Protein AF-A0A9P3UBU4-F1 (afdb_monomer_lite)

Structure (mmCIF, N/CA/C/O backbone):
data_AF-A0A9P3UBU4-F1
#
_entry.id   AF-A0A9P3UBU4-F1
#
loop_
_atom_site.group_PDB
_atom_site.id
_atom_site.type_symbol
_atom_site.label_atom_id
_atom_site.label_alt_id
_atom_site.label_comp_id
_atom_site.label_asym_id
_atom_site.label_entity_id
_atom_site.label_seq_id
_atom_site.pdbx_PDB_ins_code
_atom_site.Cartn_x
_atom_site.Cartn_y
_atom_site.Cartn_z
_atom_site.occupancy
_atom_site.B_iso_or_equiv
_atom_site.auth_seq_id
_atom_site.auth_comp_id
_atom_site.auth_asym_id
_atom_site.auth_atom_id
_atom_site.pdbx_PDB_model_num
ATOM 1 N N . MET A 1 1 ? 10.891 3.210 -15.632 1.00 76.62 1 MET A N 1
ATOM 2 C CA . MET A 1 1 ? 9.417 3.176 -15.769 1.00 76.62 1 MET A CA 1
ATOM 3 C C . MET A 1 1 ? 8.706 2.921 -14.433 1.00 76.62 1 MET A C 1
ATOM 5 O O . MET A 1 1 ? 7.904 3.756 -14.047 1.00 76.62 1 MET A O 1
ATOM 9 N N . HIS A 1 2 ? 9.044 1.869 -13.670 1.00 84.12 2 HIS A N 1
ATOM 10 C CA . HIS A 1 2 ? 8.421 1.580 -12.359 1.00 84.12 2 HIS A CA 1
ATOM 11 C C . HIS A 1 2 ? 8.501 2.744 -11.340 1.00 84.12 2 HIS A C 1
ATOM 13 O O . HIS A 1 2 ? 7.505 3.057 -10.697 1.00 84.12 2 HIS A O 1
ATOM 19 N N . ASN A 1 3 ? 9.633 3.461 -11.257 1.00 89.38 3 ASN A N 1
ATOM 20 C CA . ASN A 1 3 ? 9.770 4.648 -10.392 1.00 89.38 3 ASN A CA 1
ATOM 21 C C . ASN A 1 3 ? 8.779 5.773 -10.727 1.00 89.38 3 ASN A C 1
ATOM 23 O O . ASN A 1 3 ? 8.212 6.383 -9.824 1.00 89.38 3 ASN A O 1
ATOM 27 N N . LEU A 1 4 ? 8.535 6.023 -12.017 1.00 93.44 4 LEU A N 1
ATOM 28 C CA . LEU A 1 4 ? 7.585 7.046 -12.456 1.00 93.44 4 LEU A CA 1
ATOM 29 C C . LEU A 1 4 ? 6.156 6.673 -12.053 1.00 93.44 4 LEU A C 1
ATOM 31 O O . LEU A 1 4 ? 5.428 7.525 -11.555 1.00 93.44 4 LEU A O 1
ATOM 35 N N . LEU A 1 5 ? 5.780 5.403 -12.223 1.00 93.19 5 LEU A N 1
ATOM 36 C CA . LEU A 1 5 ? 4.470 4.896 -11.817 1.00 93.19 5 LEU A CA 1
ATOM 37 C C . LEU A 1 5 ? 4.265 5.020 -10.304 1.00 93.19 5 LEU A C 1
ATOM 39 O O . LEU A 1 5 ? 3.238 5.526 -9.880 1.00 93.19 5 LEU A O 1
ATOM 43 N N . CYS A 1 6 ? 5.260 4.677 -9.483 1.00 92.19 6 CYS A N 1
ATOM 44 C CA . CYS A 1 6 ? 5.163 4.854 -8.029 1.00 92.19 6 CYS A CA 1
ATOM 45 C C . CYS A 1 6 ? 5.045 6.321 -7.597 1.00 92.19 6 CYS A C 1
ATOM 47 O O . CYS A 1 6 ? 4.303 6.628 -6.661 1.00 92.19 6 CYS A O 1
ATOM 49 N N . ASN A 1 7 ? 5.759 7.230 -8.264 1.00 93.94 7 ASN A N 1
ATOM 50 C CA . ASN A 1 7 ? 5.643 8.663 -7.989 1.00 93.94 7 ASN A CA 1
ATOM 51 C C . ASN A 1 7 ? 4.272 9.198 -8.421 1.00 93.94 7 ASN A C 1
ATOM 53 O O . ASN A 1 7 ? 3.652 9.972 -7.692 1.00 93.94 7 ASN A O 1
ATOM 57 N N . ARG A 1 8 ? 3.764 8.741 -9.571 1.00 94.69 8 ARG A N 1
ATOM 58 C CA . ARG A 1 8 ? 2.433 9.101 -10.063 1.00 94.69 8 ARG A CA 1
ATOM 59 C C . ARG A 1 8 ? 1.326 8.534 -9.176 1.00 94.69 8 ARG A C 1
ATOM 61 O O . ARG A 1 8 ? 0.390 9.265 -8.874 1.00 94.69 8 ARG A O 1
ATOM 68 N N . ALA A 1 9 ? 1.470 7.306 -8.679 1.00 95.12 9 ALA A N 1
ATOM 69 C CA . ALA A 1 9 ? 0.549 6.708 -7.719 1.00 95.12 9 ALA A CA 1
ATOM 70 C C . ALA A 1 9 ? 0.439 7.564 -6.451 1.00 95.12 9 ALA A C 1
ATOM 72 O O . ALA A 1 9 ? -0.663 7.912 -6.037 1.00 95.12 9 ALA A O 1
ATOM 73 N N . ALA A 1 10 ? 1.576 7.981 -5.883 1.00 94.31 10 ALA A N 1
ATOM 74 C CA . ALA A 1 10 ? 1.595 8.857 -4.712 1.00 94.31 10 ALA A CA 1
ATOM 75 C C . ALA A 1 10 ? 0.874 10.190 -4.973 1.00 94.31 10 ALA A C 1
ATOM 77 O O . ALA A 1 10 ? 0.040 10.613 -4.172 1.00 94.31 10 ALA A O 1
ATOM 78 N N . ALA A 1 11 ? 1.152 10.825 -6.116 1.00 95.88 11 ALA A N 1
ATOM 79 C CA . ALA A 1 11 ? 0.484 12.062 -6.509 1.00 95.88 11 ALA A CA 1
ATOM 80 C C . ALA A 1 11 ? -1.029 11.860 -6.696 1.00 95.88 11 ALA A C 1
ATOM 82 O O . ALA A 1 11 ? -1.821 12.678 -6.244 1.00 95.88 11 ALA A O 1
ATOM 83 N N . ARG A 1 12 ? -1.449 10.745 -7.303 1.00 96.38 12 ARG A N 1
ATOM 84 C CA . ARG A 1 12 ? -2.864 10.424 -7.524 1.00 96.38 12 ARG A CA 1
ATOM 85 C C . ARG A 1 12 ? -3.630 10.207 -6.223 1.00 96.38 12 ARG A C 1
ATOM 87 O O . ARG A 1 12 ? -4.745 10.711 -6.120 1.00 96.38 12 ARG A O 1
ATOM 94 N N . VAL A 1 13 ? -3.035 9.550 -5.221 1.00 94.25 13 VAL A N 1
ATOM 95 C CA . VAL A 1 13 ? -3.629 9.471 -3.872 1.00 94.25 13 VAL A CA 1
ATOM 96 C C . VAL A 1 13 ? -3.827 10.875 -3.299 1.00 94.25 13 VAL A C 1
ATOM 98 O O . VAL A 1 13 ? -4.923 11.196 -2.846 1.00 94.25 13 VAL A O 1
ATOM 101 N N . ALA A 1 14 ? -2.804 11.733 -3.372 1.00 93.69 14 ALA A N 1
ATOM 102 C CA . ALA A 1 14 ? -2.882 13.105 -2.865 1.00 93.69 14 ALA A CA 1
ATOM 103 C C . ALA A 1 14 ? -3.916 13.970 -3.612 1.00 93.69 14 ALA A C 1
ATOM 105 O O . ALA A 1 14 ? -4.543 14.83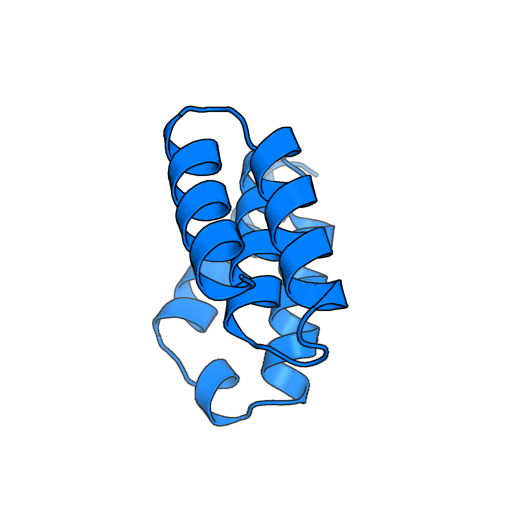7 -3.011 1.00 93.69 14 ALA A O 1
ATOM 106 N N . CYS A 1 15 ? -4.132 13.715 -4.904 1.00 95.06 15 CYS A N 1
ATOM 107 C CA . CYS A 1 15 ? -5.139 14.390 -5.723 1.00 95.06 15 CYS A CA 1
ATOM 108 C C . CYS A 1 15 ? -6.555 13.801 -5.588 1.00 95.06 15 CYS A C 1
ATOM 110 O O . CYS A 1 15 ? -7.441 14.203 -6.338 1.00 95.06 15 CYS A O 1
ATOM 112 N N . GLY A 1 16 ? -6.787 12.838 -4.689 1.00 94.19 16 GLY A N 1
ATOM 113 C CA . GLY A 1 16 ? -8.111 12.235 -4.502 1.00 94.19 16 GLY A CA 1
ATOM 114 C C . GLY A 1 16 ? -8.522 11.249 -5.601 1.00 94.19 16 GLY A C 1
ATOM 115 O O . GLY A 1 16 ? -9.700 10.928 -5.720 1.00 94.19 16 GLY A O 1
ATOM 116 N N . ASN A 1 17 ? -7.568 10.729 -6.383 1.00 96.19 17 ASN A N 1
ATOM 117 C CA . ASN A 1 17 ? -7.785 9.645 -7.345 1.00 96.19 17 ASN A CA 1
ATOM 118 C C . ASN A 1 17 ? -7.086 8.343 -6.894 1.00 96.19 17 ASN A C 1
ATOM 120 O O . ASN A 1 17 ? -6.096 7.915 -7.498 1.00 96.19 17 ASN A O 1
ATOM 124 N N . PRO A 1 18 ? -7.576 7.684 -5.834 1.00 94.88 18 PRO A N 1
ATOM 125 C CA . PRO A 1 18 ? -6.948 6.472 -5.328 1.00 94.88 18 PRO A CA 1
ATOM 126 C C . PRO A 1 18 ? -7.135 5.256 -6.254 1.00 94.88 18 PRO A C 1
ATOM 128 O O . PRO A 1 18 ? -6.287 4.368 -6.246 1.00 94.88 18 PRO A O 1
ATOM 131 N N . MET A 1 19 ? -8.158 5.234 -7.122 1.00 96.06 19 MET A N 1
ATOM 132 C CA . MET A 1 19 ? -8.300 4.192 -8.156 1.00 96.06 19 MET A CA 1
ATOM 133 C C . MET A 1 19 ? -7.153 4.245 -9.168 1.00 96.06 19 MET A C 1
ATOM 135 O O . MET A 1 19 ? -6.474 3.247 -9.389 1.00 96.06 19 MET A O 1
ATOM 139 N N . GLY A 1 20 ? -6.859 5.425 -9.721 1.00 96.50 20 GLY A N 1
ATOM 140 C CA . GLY A 1 20 ? -5.726 5.579 -10.634 1.00 96.50 20 GLY A CA 1
ATOM 141 C C . GLY A 1 20 ? -4.375 5.358 -9.944 1.00 96.50 20 GLY A C 1
ATOM 142 O O . GLY A 1 20 ? -3.398 4.987 -10.593 1.00 96.50 20 GLY A O 1
ATOM 143 N N . ALA A 1 21 ? -4.286 5.596 -8.632 1.00 96.88 21 ALA A N 1
ATOM 144 C CA . ALA A 1 21 ? -3.094 5.245 -7.869 1.00 96.88 21 ALA A CA 1
ATOM 145 C C . ALA A 1 21 ? -2.909 3.729 -7.745 1.00 96.88 21 ALA A C 1
ATOM 147 O O . ALA A 1 21 ? -1.780 3.246 -7.837 1.00 96.88 21 ALA A O 1
ATOM 148 N N . LEU A 1 22 ? -4.007 2.990 -7.569 1.00 96.31 22 LEU A N 1
ATOM 149 C CA . LEU A 1 22 ? -3.995 1.534 -7.509 1.00 96.31 22 LEU A CA 1
ATOM 150 C C . LEU A 1 22 ? -3.522 0.933 -8.838 1.00 96.31 22 LEU A C 1
ATOM 152 O O . LEU A 1 22 ? -2.607 0.115 -8.836 1.00 96.31 22 LEU A O 1
ATOM 156 N N . GLU A 1 23 ? -4.058 1.413 -9.962 1.00 96.62 23 GLU A N 1
ATOM 157 C CA . GLU A 1 23 ? -3.633 0.994 -11.307 1.00 96.62 23 GLU A CA 1
ATOM 158 C C . GLU A 1 23 ? -2.131 1.216 -11.536 1.00 96.62 23 GLU A C 1
ATOM 160 O O . GLU A 1 23 ? -1.431 0.346 -12.055 1.00 96.62 23 GLU A O 1
ATOM 165 N N . ASP A 1 24 ? -1.613 2.373 -11.115 1.00 96.38 24 ASP A N 1
ATOM 166 C CA . ASP A 1 24 ? -0.190 2.688 -11.235 1.00 96.38 24 ASP A CA 1
ATOM 167 C C . ASP A 1 24 ? 0.682 1.798 -10.348 1.00 96.38 24 ASP A C 1
ATOM 169 O O . ASP A 1 24 ? 1.765 1.381 -10.767 1.00 96.38 24 ASP A O 1
ATOM 173 N N . ALA A 1 25 ? 0.229 1.508 -9.128 1.00 95.00 25 ALA A N 1
ATOM 174 C CA . ALA A 1 25 ? 0.940 0.635 -8.205 1.00 95.00 25 ALA A CA 1
ATOM 175 C C . ALA A 1 25 ? 0.978 -0.815 -8.713 1.00 95.00 25 ALA A C 1
ATOM 177 O O . ALA A 1 25 ? 2.035 -1.447 -8.673 1.00 95.00 25 ALA A O 1
ATOM 178 N N . ASP A 1 26 ? -0.134 -1.318 -9.253 1.00 94.50 26 ASP A N 1
ATOM 179 C CA . ASP A 1 26 ? -0.210 -2.655 -9.845 1.00 94.50 26 ASP A CA 1
ATOM 180 C C . ASP A 1 26 ? 0.658 -2.743 -11.113 1.00 94.50 26 ASP A C 1
ATOM 182 O O . ASP A 1 26 ? 1.448 -3.677 -11.264 1.00 94.50 26 ASP A O 1
ATOM 186 N N . ALA A 1 27 ? 0.631 -1.724 -11.979 1.00 95.38 27 ALA A N 1
ATOM 187 C CA . ALA A 1 27 ? 1.525 -1.650 -13.135 1.00 95.38 27 ALA A CA 1
ATOM 188 C C . ALA A 1 27 ? 3.009 -1.595 -12.720 1.00 95.38 27 ALA A C 1
ATOM 190 O O . ALA A 1 27 ? 3.861 -2.236 -13.340 1.00 95.38 27 ALA A O 1
ATOM 191 N N . ALA A 1 28 ? 3.343 -0.871 -11.647 1.00 94.81 28 ALA A N 1
ATOM 192 C CA . ALA A 1 28 ? 4.699 -0.844 -11.104 1.00 94.81 28 ALA A CA 1
ATOM 193 C C . ALA A 1 28 ? 5.136 -2.220 -10.571 1.00 94.81 28 ALA A C 1
ATOM 195 O O . ALA A 1 28 ? 6.291 -2.605 -10.776 1.00 94.81 28 ALA A O 1
ATOM 196 N N . ALA A 1 29 ? 4.225 -2.963 -9.937 1.00 91.75 29 ALA A N 1
ATOM 197 C CA . ALA A 1 29 ? 4.473 -4.313 -9.438 1.00 91.75 29 ALA A CA 1
ATOM 198 C C . ALA A 1 29 ? 4.670 -5.334 -10.571 1.00 91.75 29 ALA A C 1
ATOM 200 O O . ALA A 1 29 ? 5.527 -6.207 -10.449 1.00 91.75 29 ALA A O 1
ATOM 201 N N . VAL A 1 30 ? 3.954 -5.195 -11.693 1.00 93.44 30 VAL A N 1
ATOM 202 C CA . VAL A 1 30 ? 4.175 -6.018 -12.898 1.00 93.44 30 VAL A CA 1
ATOM 203 C C . VAL A 1 30 ? 5.565 -5.770 -13.487 1.00 93.44 30 VAL A C 1
ATOM 205 O O . VAL A 1 30 ? 6.262 -6.710 -13.856 1.00 93.44 30 VAL A O 1
ATOM 208 N N . LEU A 1 31 ? 5.999 -4.507 -13.549 1.00 93.25 31 LEU A N 1
ATOM 209 C CA . LEU A 1 31 ? 7.314 -4.154 -14.094 1.00 93.25 31 LEU A CA 1
ATOM 210 C C . LEU A 1 31 ? 8.480 -4.570 -13.194 1.00 93.25 31 LEU A C 1
ATOM 212 O O . LEU A 1 31 ? 9.589 -4.777 -13.689 1.00 93.25 31 LEU A O 1
ATOM 216 N N . LYS A 1 32 ? 8.264 -4.624 -11.878 1.00 90.00 32 LYS A N 1
ATOM 217 C CA . LYS A 1 32 ? 9.268 -5.076 -10.917 1.00 90.00 32 LYS A CA 1
ATOM 218 C C . LYS A 1 32 ? 8.603 -5.892 -9.802 1.00 90.00 32 LYS A C 1
ATOM 220 O O . LYS A 1 32 ? 8.276 -5.336 -8.748 1.00 90.00 32 LYS A O 1
ATOM 225 N N . PRO A 1 33 ? 8.433 -7.206 -10.017 1.00 87.50 33 PRO A N 1
ATOM 226 C CA . PRO A 1 33 ? 7.912 -8.102 -8.994 1.00 87.50 33 PRO A CA 1
ATOM 227 C C . PRO A 1 33 ? 8.769 -8.044 -7.724 1.00 87.50 33 PRO A C 1
ATOM 229 O O . PRO A 1 33 ? 9.994 -7.946 -7.795 1.00 87.50 33 PRO A O 1
ATOM 232 N N . GLY A 1 34 ? 8.128 -8.066 -6.555 1.00 83.44 34 GLY A N 1
ATOM 233 C CA . GLY A 1 34 ? 8.817 -7.998 -5.260 1.00 83.44 34 GLY A CA 1
ATOM 234 C C . GLY A 1 34 ? 9.345 -6.611 -4.880 1.00 83.44 34 GLY A C 1
ATOM 235 O O . GLY A 1 34 ? 10.048 -6.473 -3.884 1.00 83.44 34 GLY A O 1
ATOM 236 N N . TRP A 1 35 ? 9.024 -5.559 -5.641 1.00 89.38 35 TRP A N 1
ATOM 237 C CA . TRP A 1 35 ? 9.444 -4.213 -5.275 1.00 89.38 35 TRP A CA 1
ATOM 238 C C . TRP A 1 35 ? 8.585 -3.632 -4.148 1.00 89.38 35 TRP A C 1
ATOM 240 O O . TRP A 1 35 ? 7.430 -3.253 -4.356 1.00 89.38 35 TRP A O 1
ATOM 250 N N . SER A 1 36 ? 9.186 -3.487 -2.966 1.00 90.75 36 SER A N 1
ATOM 251 C CA . SER A 1 36 ? 8.535 -3.000 -1.745 1.00 90.75 36 SER A CA 1
ATOM 252 C C . SER A 1 36 ? 7.769 -1.691 -1.948 1.00 90.75 36 SER A C 1
ATOM 254 O O . SER A 1 36 ? 6.646 -1.550 -1.472 1.00 90.75 36 SER A O 1
ATOM 256 N N . SER A 1 37 ? 8.317 -0.740 -2.714 1.00 91.44 37 SER A N 1
ATOM 257 C CA . SER A 1 37 ? 7.656 0.549 -2.952 1.00 91.44 37 SER A CA 1
ATOM 258 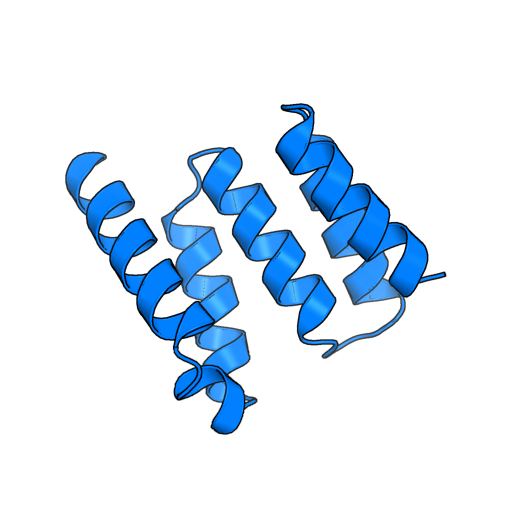C C . SER A 1 37 ? 6.341 0.415 -3.721 1.00 91.44 37 SER A C 1
ATOM 260 O O . SER A 1 37 ? 5.397 1.129 -3.398 1.00 91.44 37 SER A O 1
ATOM 262 N N . ALA A 1 38 ? 6.241 -0.500 -4.692 1.00 93.31 38 ALA A N 1
ATOM 263 C CA . ALA A 1 38 ? 4.987 -0.730 -5.412 1.00 93.31 38 ALA A CA 1
ATOM 264 C C . ALA A 1 38 ? 3.913 -1.303 -4.477 1.00 93.31 38 ALA A C 1
ATOM 266 O O . ALA A 1 38 ? 2.777 -0.835 -4.478 1.00 93.31 38 ALA A O 1
ATOM 267 N N . VAL A 1 39 ? 4.294 -2.244 -3.605 1.00 93.31 39 VAL A N 1
ATOM 268 C CA . VAL A 1 39 ? 3.386 -2.827 -2.605 1.00 93.31 39 VAL A CA 1
ATOM 269 C C . VAL A 1 39 ? 2.915 -1.774 -1.597 1.00 93.31 39 VAL A C 1
ATOM 271 O O . VAL A 1 39 ? 1.727 -1.713 -1.289 1.00 93.31 39 VAL A O 1
ATOM 274 N N . ILE A 1 40 ? 3.813 -0.893 -1.142 1.00 93.38 40 ILE A N 1
ATOM 275 C CA . ILE A 1 40 ? 3.464 0.227 -0.255 1.00 93.38 40 ILE A CA 1
ATOM 276 C C . ILE A 1 40 ? 2.458 1.162 -0.936 1.00 93.38 40 ILE A C 1
ATOM 278 O O . ILE A 1 40 ? 1.436 1.485 -0.335 1.00 93.38 40 ILE A O 1
ATOM 282 N N . ARG A 1 41 ? 2.698 1.561 -2.194 1.00 94.88 41 ARG A N 1
ATOM 283 C CA . ARG A 1 41 ? 1.775 2.435 -2.944 1.00 94.88 41 ARG A CA 1
ATOM 284 C C . ARG A 1 41 ? 0.415 1.783 -3.162 1.00 94.88 41 ARG A C 1
ATOM 286 O O . ARG A 1 41 ? -0.607 2.450 -3.027 1.00 94.88 41 ARG A O 1
ATOM 293 N N . ARG A 1 42 ? 0.396 0.477 -3.432 1.00 95.31 42 ARG A N 1
ATOM 294 C CA . ARG A 1 42 ? -0.833 -0.310 -3.553 1.00 95.31 42 ARG A CA 1
ATOM 295 C C . ARG A 1 42 ? -1.636 -0.280 -2.252 1.00 95.31 42 ARG A C 1
ATOM 297 O O . ARG A 1 42 ? -2.837 -0.031 -2.278 1.00 95.31 42 ARG A O 1
ATOM 304 N N . ALA A 1 43 ? -0.976 -0.500 -1.116 1.00 94.69 43 ALA A N 1
ATOM 305 C CA . ALA A 1 43 ? -1.618 -0.484 0.194 1.00 94.69 43 ALA A CA 1
ATOM 306 C C . ALA A 1 43 ? -2.151 0.913 0.567 1.00 94.69 43 ALA A C 1
ATOM 308 O O . ALA A 1 43 ? -3.261 1.033 1.080 1.00 94.69 43 ALA A O 1
ATOM 309 N N . GLU A 1 44 ? -1.413 1.980 0.247 1.00 94.00 44 GLU A N 1
ATOM 310 C CA . GLU A 1 44 ? -1.872 3.366 0.428 1.00 94.00 44 GLU A CA 1
ATOM 311 C C . GLU A 1 44 ? -3.103 3.689 -0.430 1.00 94.00 44 GLU A C 1
ATOM 313 O O . GLU A 1 44 ? -4.052 4.298 0.065 1.00 94.00 44 GLU A O 1
ATOM 318 N N . ALA A 1 45 ? -3.116 3.251 -1.691 1.00 95.94 45 ALA A N 1
ATOM 319 C CA . ALA A 1 45 ? -4.259 3.424 -2.582 1.00 95.94 45 ALA A CA 1
ATOM 320 C C . ALA A 1 45 ? -5.498 2.663 -2.076 1.00 95.94 45 ALA A C 1
ATOM 322 O O . ALA A 1 45 ? -6.586 3.230 -2.018 1.00 95.94 45 ALA A O 1
ATOM 323 N N . LEU A 1 46 ? -5.334 1.410 -1.635 1.00 95.12 46 LEU A N 1
ATOM 324 C CA . LEU A 1 46 ? -6.416 0.609 -1.048 1.00 95.12 46 LEU A CA 1
ATOM 325 C C . LEU A 1 46 ? -6.972 1.235 0.233 1.00 95.12 46 LEU A C 1
ATOM 327 O O . LEU A 1 46 ? -8.187 1.295 0.412 1.00 95.12 46 LEU A O 1
ATOM 331 N N . ALA A 1 47 ? -6.098 1.757 1.092 1.00 93.19 47 ALA A N 1
ATOM 332 C CA . ALA A 1 47 ? -6.501 2.483 2.288 1.00 93.19 47 ALA A CA 1
ATOM 333 C C . ALA A 1 47 ? -7.354 3.714 1.949 1.00 93.19 47 ALA A C 1
ATOM 335 O O . ALA A 1 47 ? -8.398 3.926 2.559 1.00 93.19 47 ALA A O 1
ATOM 336 N N . ALA A 1 48 ? -6.942 4.497 0.948 1.00 92.25 48 ALA A N 1
ATOM 337 C CA . ALA A 1 48 ? -7.689 5.663 0.481 1.00 92.25 48 ALA A CA 1
ATOM 338 C C . ALA A 1 48 ? -9.033 5.303 -0.186 1.00 92.25 48 ALA A C 1
ATOM 340 O O . ALA A 1 48 ? -9.932 6.137 -0.230 1.00 92.25 48 ALA A O 1
ATOM 341 N N . LEU A 1 49 ? -9.197 4.062 -0.661 1.00 93.00 49 LEU A N 1
ATOM 342 C CA . LEU A 1 49 ? -10.467 3.514 -1.159 1.00 93.00 49 LEU A CA 1
ATOM 343 C C . LEU A 1 49 ? -11.381 2.969 -0.046 1.00 93.00 49 LEU A C 1
ATOM 345 O O . LEU A 1 49 ? -12.427 2.403 -0.351 1.00 93.00 49 LEU A O 1
ATOM 349 N N . GLY A 1 50 ? -10.981 3.055 1.227 1.00 91.56 50 GLY A N 1
ATOM 350 C CA . GLY A 1 50 ? -11.706 2.429 2.340 1.00 91.56 50 GLY A CA 1
ATOM 351 C C . GLY A 1 50 ? -11.536 0.906 2.414 1.00 91.56 50 GLY A C 1
ATOM 352 O O . GLY A 1 50 ? -12.111 0.254 3.281 1.00 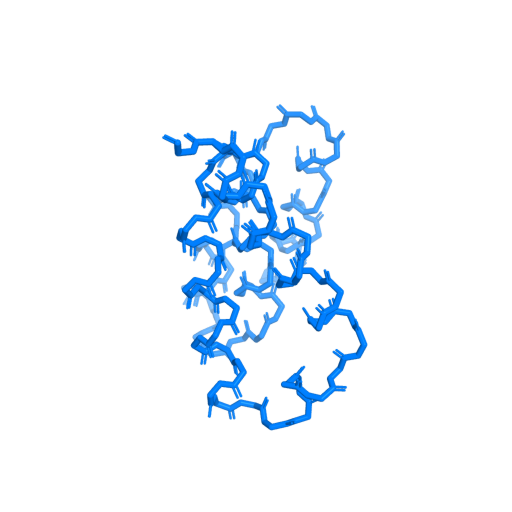91.56 50 GLY A O 1
ATOM 353 N N . ARG A 1 51 ? -10.697 0.313 1.556 1.00 93.50 51 ARG A N 1
ATOM 354 C CA . ARG A 1 51 ? -10.394 -1.129 1.523 1.00 93.50 51 ARG A CA 1
ATOM 355 C C . ARG A 1 51 ? -9.279 -1.462 2.517 1.00 93.50 51 ARG A C 1
ATOM 357 O O . ARG A 1 51 ? -8.241 -2.019 2.159 1.00 93.50 51 ARG A O 1
ATOM 364 N N . GLY A 1 52 ? -9.483 -1.089 3.782 1.00 93.81 52 GLY A N 1
ATOM 365 C CA . GLY A 1 52 ? -8.460 -1.168 4.830 1.00 93.81 52 GLY A CA 1
ATOM 366 C C . GLY A 1 52 ? -7.937 -2.587 5.081 1.00 93.81 52 GLY A C 1
ATOM 367 O O . GLY A 1 52 ? -6.735 -2.771 5.260 1.00 93.81 52 GLY A O 1
ATOM 368 N N . ARG A 1 53 ? -8.805 -3.604 4.994 1.00 92.25 53 ARG A N 1
ATOM 369 C CA . ARG A 1 53 ? -8.420 -5.015 5.166 1.00 92.25 53 ARG A CA 1
ATOM 370 C C . ARG A 1 53 ? -7.412 -5.474 4.110 1.00 92.25 53 ARG A C 1
ATOM 372 O O . ARG A 1 53 ? -6.392 -6.068 4.439 1.00 92.25 53 ARG A O 1
ATOM 379 N N . GLU A 1 54 ? -7.646 -5.124 2.850 1.00 93.44 54 GLU A N 1
ATOM 380 C CA . GLU A 1 54 ? -6.733 -5.473 1.757 1.00 93.44 54 GLU A CA 1
ATOM 381 C C . GLU A 1 54 ? -5.424 -4.676 1.813 1.00 93.44 54 GLU A C 1
ATOM 383 O O . GLU A 1 54 ? -4.369 -5.175 1.413 1.00 93.44 54 GLU A O 1
ATOM 388 N N . ALA A 1 55 ? -5.474 -3.440 2.323 1.00 94.62 55 ALA A N 1
ATOM 389 C CA . ALA A 1 55 ? -4.276 -2.651 2.589 1.00 94.62 55 ALA A CA 1
ATOM 390 C C . ALA A 1 55 ? -3.403 -3.307 3.674 1.00 94.62 55 ALA A C 1
ATOM 392 O O . ALA A 1 55 ? -2.190 -3.426 3.488 1.00 94.62 55 ALA A O 1
ATOM 393 N N . LEU A 1 56 ? -4.011 -3.784 4.767 1.00 94.00 56 LEU A N 1
ATOM 394 C CA . LEU A 1 56 ? -3.319 -4.525 5.828 1.00 94.00 56 LEU A CA 1
ATOM 395 C C . LEU A 1 56 ? -2.672 -5.803 5.295 1.00 94.00 56 LEU A C 1
ATOM 397 O O . LEU A 1 56 ? -1.481 -6.019 5.502 1.00 94.00 56 LEU A O 1
ATOM 401 N N . GLU A 1 57 ? -3.411 -6.609 4.533 1.00 93.12 57 GLU A N 1
ATOM 402 C CA . GLU A 1 57 ? -2.878 -7.835 3.925 1.00 93.12 57 GLU A CA 1
ATOM 403 C C . GLU A 1 57 ? -1.680 -7.567 3.000 1.00 93.12 57 GLU A C 1
ATOM 405 O O . GLU A 1 57 ? -0.733 -8.355 2.951 1.00 93.12 57 GLU A O 1
ATOM 410 N N . ALA A 1 58 ? -1.689 -6.458 2.253 1.00 92.12 58 ALA A N 1
ATOM 411 C CA . ALA A 1 58 ? -0.552 -6.066 1.422 1.00 92.12 58 ALA A CA 1
ATOM 412 C C . ALA A 1 58 ? 0.674 -5.678 2.268 1.00 92.12 58 ALA A C 1
ATOM 414 O O . ALA A 1 58 ? 1.789 -6.108 1.965 1.00 92.12 58 ALA A O 1
ATOM 415 N N . TYR A 1 59 ? 0.472 -4.911 3.342 1.00 93.19 59 TYR A N 1
ATOM 416 C CA . TYR A 1 59 ? 1.546 -4.528 4.257 1.00 93.19 59 TYR A CA 1
ATOM 417 C C . TYR A 1 59 ? 2.136 -5.727 5.006 1.00 93.19 59 TYR A C 1
ATOM 419 O O . TYR A 1 59 ? 3.359 -5.822 5.108 1.00 93.19 59 TYR A O 1
ATOM 427 N N . HIS A 1 60 ? 1.304 -6.654 5.485 1.00 92.25 60 HIS A N 1
ATOM 428 C CA . HIS A 1 60 ? 1.768 -7.861 6.168 1.00 92.25 60 HIS A CA 1
ATOM 429 C C . HIS A 1 60 ? 2.579 -8.765 5.244 1.00 92.25 60 HIS A C 1
ATOM 431 O O . HIS A 1 60 ? 3.686 -9.149 5.606 1.00 92.25 60 HIS A O 1
ATOM 437 N N . ARG A 1 61 ? 2.108 -9.009 4.012 1.00 90.81 61 ARG A N 1
ATOM 438 C CA . ARG A 1 61 ? 2.876 -9.795 3.031 1.00 90.81 61 ARG A CA 1
ATOM 439 C C . ARG A 1 61 ? 4.247 -9.191 2.748 1.00 90.81 61 ARG A C 1
ATOM 441 O O . ARG A 1 61 ? 5.225 -9.925 2.650 1.00 90.81 61 ARG A O 1
ATOM 448 N N . LEU A 1 62 ? 4.334 -7.864 2.646 1.00 90.50 62 LEU A N 1
ATOM 449 C CA . LEU A 1 62 ? 5.623 -7.197 2.490 1.00 90.50 62 LEU A CA 1
ATOM 450 C C . LEU A 1 62 ? 6.513 -7.400 3.725 1.00 90.50 62 LEU A C 1
ATOM 452 O O . LEU A 1 62 ? 7.675 -7.776 3.589 1.00 90.50 62 LEU A O 1
ATOM 456 N N . ALA A 1 63 ? 5.963 -7.206 4.924 1.00 91.12 63 ALA A N 1
ATOM 457 C CA . ALA A 1 63 ? 6.672 -7.394 6.188 1.00 91.12 63 ALA A CA 1
ATOM 458 C C . ALA A 1 63 ? 7.112 -8.848 6.442 1.00 91.12 63 ALA A C 1
ATOM 46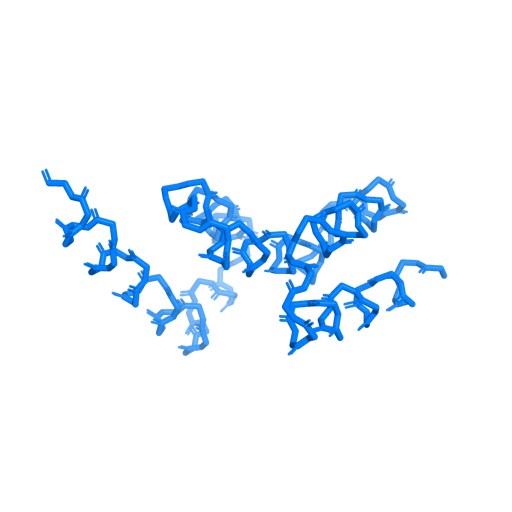0 O O . ALA A 1 63 ? 8.076 -9.077 7.172 1.00 91.12 63 ALA A O 1
ATOM 461 N N . ASP A 1 64 ? 6.433 -9.828 5.847 1.00 90.62 64 ASP A N 1
ATOM 462 C CA . ASP A 1 64 ? 6.829 -11.236 5.905 1.00 90.62 64 ASP A CA 1
ATOM 463 C C . ASP A 1 64 ? 8.062 -11.537 5.065 1.00 90.62 64 ASP A C 1
ATOM 465 O O . ASP A 1 64 ? 8.893 -12.353 5.464 1.00 90.62 64 ASP A O 1
ATOM 469 N N . THR A 1 65 ? 8.219 -10.829 3.949 1.00 89.06 65 THR A N 1
ATOM 470 C CA . THR A 1 65 ? 9.402 -10.939 3.088 1.00 89.06 65 THR A CA 1
ATOM 471 C C . THR A 1 65 ? 10.561 -10.045 3.527 1.00 89.06 65 THR A C 1
ATOM 473 O O . THR A 1 65 ? 11.714 -10.366 3.251 1.00 89.06 65 THR A O 1
ATOM 476 N N . ASP A 1 66 ? 10.275 -8.943 4.222 1.00 87.62 66 ASP A N 1
ATOM 477 C CA . ASP A 1 66 ? 11.252 -7.926 4.604 1.00 87.62 66 ASP A CA 1
ATOM 478 C C . ASP A 1 66 ? 11.156 -7.620 6.109 1.00 87.62 66 ASP A C 1
ATOM 480 O O . ASP A 1 66 ? 10.304 -6.863 6.591 1.00 87.62 66 ASP A O 1
ATOM 484 N N . ALA A 1 67 ? 12.070 -8.228 6.870 1.00 88.25 67 ALA A N 1
ATOM 485 C CA . ALA A 1 67 ? 12.142 -8.071 8.318 1.00 88.25 67 ALA A CA 1
ATOM 486 C C . ALA A 1 67 ? 12.549 -6.652 8.755 1.00 88.25 67 ALA A C 1
ATOM 488 O O . ALA A 1 67 ? 12.218 -6.247 9.875 1.00 88.25 67 ALA A O 1
ATOM 489 N N . GLU A 1 68 ? 13.250 -5.896 7.906 1.00 89.81 68 GLU A N 1
ATOM 490 C CA . GLU A 1 68 ? 13.589 -4.498 8.174 1.00 89.81 68 GLU A CA 1
ATOM 491 C C . GLU A 1 68 ? 12.340 -3.629 8.023 1.00 89.81 68 GLU A C 1
ATOM 493 O O . GLU A 1 68 ? 12.007 -2.852 8.924 1.00 89.81 68 GLU A O 1
ATOM 498 N N . PHE A 1 69 ? 11.573 -3.847 6.953 1.00 88.31 69 PHE A N 1
ATOM 499 C CA . PHE A 1 69 ? 10.291 -3.183 6.750 1.00 88.31 69 PHE A CA 1
ATOM 500 C C . PHE A 1 69 ? 9.311 -3.466 7.894 1.00 88.31 69 PHE A C 1
ATOM 502 O O . PHE A 1 69 ? 8.695 -2.533 8.409 1.00 88.31 69 PHE A O 1
ATOM 509 N N . ARG A 1 70 ? 9.234 -4.714 8.380 1.00 88.06 70 ARG A N 1
ATOM 510 C CA . ARG A 1 70 ? 8.415 -5.082 9.552 1.00 88.06 70 ARG A CA 1
ATOM 511 C C . ARG A 1 70 ? 8.752 -4.259 10.799 1.00 88.06 70 ARG A C 1
ATOM 513 O O . ARG A 1 70 ? 7.878 -3.977 11.617 1.00 88.06 70 ARG A O 1
ATOM 520 N N . ARG A 1 71 ? 10.022 -3.891 10.971 1.00 88.69 71 ARG A N 1
ATOM 521 C CA . ARG A 1 71 ? 10.506 -3.092 12.109 1.00 88.69 71 ARG A CA 1
ATOM 522 C C . ARG A 1 71 ? 10.464 -1.590 11.833 1.00 88.69 71 ARG A C 1
ATOM 524 O O . ARG A 1 71 ? 10.713 -0.797 12.742 1.00 88.69 71 ARG A O 1
ATOM 531 N N . SER A 1 72 ? 10.135 -1.182 10.609 1.00 91.69 72 SER A N 1
ATOM 532 C CA . SER A 1 72 ? 10.051 0.224 10.240 1.00 91.69 72 SER A CA 1
ATOM 533 C C . SER A 1 72 ? 8.927 0.921 10.999 1.00 91.69 72 SER A C 1
ATOM 535 O O . SER A 1 72 ? 7.774 0.483 11.014 1.00 91.69 72 SER A O 1
ATOM 537 N N . LYS A 1 73 ? 9.248 2.084 11.574 1.00 89.31 73 LYS A N 1
ATOM 538 C CA . LYS A 1 73 ? 8.268 2.947 12.250 1.00 89.31 73 LYS A CA 1
ATOM 539 C C . LYS A 1 73 ? 7.109 3.329 11.326 1.00 89.31 73 LYS A C 1
ATOM 541 O O . LYS A 1 73 ? 5.982 3.456 11.795 1.00 89.31 73 LYS A O 1
ATOM 546 N N . GLN A 1 74 ? 7.379 3.502 10.029 1.00 84.88 74 GLN A N 1
ATOM 547 C CA . GLN A 1 74 ? 6.354 3.840 9.042 1.00 84.88 74 GLN A CA 1
ATOM 548 C C . GLN A 1 74 ? 5.330 2.711 8.895 1.00 84.88 74 GLN A C 1
ATOM 550 O O . GLN A 1 74 ? 4.131 2.977 8.953 1.00 84.88 74 GLN A O 1
ATOM 555 N N . TYR A 1 75 ? 5.796 1.467 8.754 1.00 88.88 75 TYR A N 1
ATOM 556 C CA . TYR A 1 75 ? 4.937 0.286 8.669 1.00 88.88 75 TYR A CA 1
ATOM 557 C C . TYR A 1 75 ? 4.088 0.132 9.934 1.00 88.88 75 TYR A C 1
ATOM 559 O O . TYR A 1 75 ? 2.864 0.090 9.844 1.00 88.88 75 TYR A O 1
ATOM 567 N N . LEU A 1 76 ? 4.720 0.152 11.114 1.00 90.81 76 LEU A N 1
ATOM 568 C CA . LEU A 1 76 ? 4.024 -0.024 12.394 1.00 90.81 76 LEU A CA 1
ATOM 569 C C . LEU A 1 76 ? 2.951 1.044 12.621 1.00 90.81 76 LEU A C 1
ATOM 571 O O . LEU A 1 76 ? 1.846 0.739 13.068 1.00 90.81 76 LEU A O 1
ATOM 575 N N . ARG A 1 77 ? 3.259 2.303 12.287 1.00 92.06 77 ARG A N 1
ATOM 576 C CA . ARG A 1 77 ? 2.286 3.394 12.355 1.00 92.06 77 ARG A CA 1
ATOM 577 C C . ARG A 1 77 ? 1.114 3.136 11.412 1.00 92.06 77 ARG A C 1
ATOM 579 O O . ARG A 1 77 ? -0.031 3.283 11.828 1.00 92.06 77 ARG A O 1
ATOM 586 N N . LYS A 1 78 ? 1.395 2.763 10.162 1.00 89.50 78 LYS A N 1
ATOM 587 C CA . LYS A 1 78 ? 0.361 2.626 9.136 1.00 89.50 78 LYS A CA 1
ATOM 588 C C . LYS A 1 78 ? -0.558 1.434 9.385 1.00 89.50 78 LYS A C 1
ATOM 590 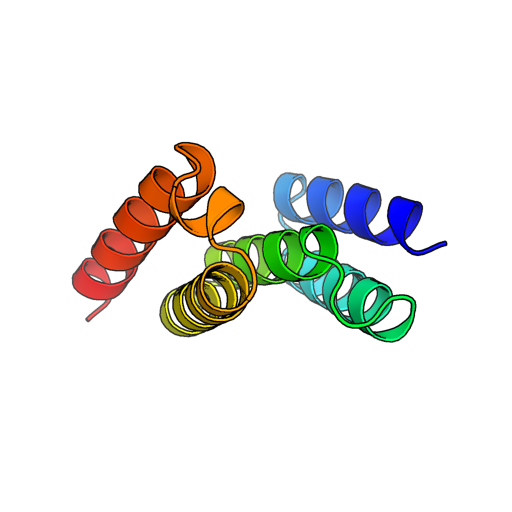O O . LYS A 1 78 ? -1.764 1.584 9.237 1.00 89.50 78 LYS A O 1
ATOM 595 N N . VAL A 1 79 ? -0.012 0.297 9.817 1.00 91.75 79 VAL A N 1
ATOM 596 C CA . VAL A 1 79 ? -0.794 -0.882 10.220 1.00 91.75 79 VAL A CA 1
ATOM 597 C C . VAL A 1 79 ? -1.723 -0.534 11.377 1.00 91.75 79 VAL A C 1
ATOM 599 O O . VAL A 1 79 ? -2.924 -0.722 11.252 1.00 91.75 79 VAL A O 1
ATOM 602 N N . LYS A 1 80 ? -1.212 0.108 12.433 1.00 92.50 80 LYS A N 1
ATOM 603 C CA . LYS A 1 80 ? -2.034 0.524 13.579 1.00 92.50 80 LYS A CA 1
ATOM 604 C C . LYS A 1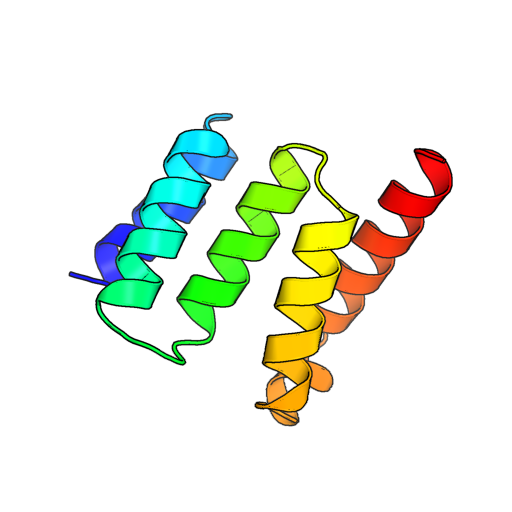 80 ? -3.147 1.512 13.204 1.00 92.50 80 LYS A C 1
ATOM 606 O O . LYS A 1 80 ? -4.234 1.468 13.775 1.00 92.50 80 LYS A O 1
ATOM 611 N N . GLU A 1 81 ? -2.871 2.446 12.291 1.00 90.81 81 GLU A N 1
ATOM 612 C CA . GLU A 1 81 ? -3.888 3.362 11.753 1.00 90.81 81 GLU A CA 1
ATOM 613 C C . GLU A 1 81 ? -4.971 2.598 10.979 1.00 90.81 81 GLU A C 1
ATOM 615 O O . GLU A 1 81 ? -6.155 2.880 11.150 1.00 90.81 81 GLU A O 1
ATOM 620 N N . LEU A 1 82 ? -4.571 1.626 10.156 1.00 90.38 82 LEU A N 1
ATOM 621 C CA . LEU A 1 82 ? -5.489 0.830 9.347 1.00 90.38 82 LEU A CA 1
ATOM 622 C C . LEU A 1 82 ? -6.319 -0.144 10.176 1.00 90.38 82 LEU A C 1
ATOM 624 O O . LEU A 1 82 ? -7.514 -0.211 9.935 1.00 90.38 82 LEU A O 1
ATOM 628 N N . GLU A 1 83 ? -5.733 -0.829 11.160 1.00 90.56 83 GLU A N 1
ATOM 629 C CA . GLU A 1 83 ? -6.447 -1.720 12.088 1.00 90.56 83 GLU A CA 1
ATOM 630 C C . GLU A 1 83 ? -7.590 -0.970 12.775 1.00 90.56 83 GLU A C 1
ATOM 632 O O . GLU A 1 83 ? -8.746 -1.377 12.688 1.00 90.56 83 GLU A O 1
ATOM 637 N N . ARG A 1 84 ? -7.297 0.211 13.330 1.00 88.56 84 ARG A N 1
ATOM 638 C CA . ARG A 1 84 ? -8.310 1.081 13.947 1.00 88.56 84 ARG A CA 1
ATOM 639 C C . ARG A 1 84 ? -9.379 1.532 12.960 1.00 88.56 84 ARG A C 1
ATOM 641 O O . ARG A 1 84 ? -10.551 1.580 13.313 1.00 88.56 84 ARG A O 1
ATOM 648 N N . ALA A 1 85 ? -8.983 1.893 11.740 1.00 84.88 85 ALA A N 1
ATOM 649 C CA . ALA A 1 85 ? -9.926 2.313 10.708 1.00 84.88 85 ALA A CA 1
ATOM 650 C C . ALA A 1 85 ? -10.822 1.154 10.242 1.00 84.88 85 ALA A C 1
ATOM 652 O O . ALA A 1 85 ? -11.993 1.377 9.954 1.00 84.88 85 ALA A O 1
ATOM 653 N N . THR A 1 86 ? -10.295 -0.073 10.189 1.00 84.00 86 THR A N 1
ATOM 654 C CA . THR A 1 86 ? -11.070 -1.270 9.845 1.00 84.00 86 THR A CA 1
ATOM 655 C C . THR A 1 86 ? -11.985 -1.721 10.974 1.00 84.00 86 THR A C 1
ATOM 657 O O . THR A 1 86 ? -13.105 -2.124 10.695 1.00 84.00 86 THR A O 1
ATOM 660 N N . GLU A 1 87 ? -11.544 -1.617 12.230 1.00 81.50 87 GLU A N 1
ATOM 661 C CA . GLU A 1 87 ? -12.366 -1.910 13.410 1.00 81.50 87 GLU A CA 1
ATOM 662 C C . GLU A 1 87 ? -13.508 -0.903 13.562 1.00 81.50 87 GLU A C 1
ATOM 664 O O . GLU A 1 87 ? -14.623 -1.291 13.877 1.00 81.50 87 GLU A O 1
ATOM 669 N N . ALA A 1 88 ? -13.259 0.382 13.294 1.00 73.44 88 ALA A N 1
ATOM 670 C CA . ALA A 1 88 ? -14.289 1.421 13.347 1.00 73.44 88 ALA A CA 1
ATOM 671 C C . ALA A 1 88 ? -15.307 1.347 12.192 1.00 73.44 88 ALA A C 1
ATOM 673 O O . ALA A 1 88 ? -16.346 2.000 12.256 1.00 73.44 88 ALA A O 1
ATOM 674 N N . ALA A 1 89 ? -14.989 0.610 11.125 1.00 66.38 89 ALA A N 1
ATOM 675 C CA . ALA A 1 89 ? -15.857 0.416 9.966 1.00 66.38 89 ALA A CA 1
ATOM 676 C C . ALA A 1 89 ? -16.663 -0.900 10.019 1.00 66.38 89 ALA A C 1
ATOM 678 O O . ALA A 1 89 ? -17.419 -1.165 9.082 1.00 66.38 89 ALA A O 1
ATOM 679 N N . ALA A 1 90 ? -16.480 -1.712 11.068 1.00 57.62 90 ALA A N 1
ATOM 680 C CA . ALA A 1 90 ? -17.199 -2.961 11.334 1.00 57.62 90 ALA A CA 1
ATOM 681 C C . ALA A 1 90 ? -18.332 -2.744 12.349 1.00 57.62 90 ALA A C 1
ATOM 683 O O . ALA A 1 90 ? -19.377 -3.413 12.186 1.00 57.62 90 ALA A O 1
#

pLDDT: mean 91.02, std 6.03, range [57.62, 96.88]

Foldseek 3Di:
DLVVLLVVLVVCLVVLNLVSSLVSLVVSCVVPPLDLSSLQSNLSSCVSVLVLVVSLVSLVVNCVVPVVSVVDPVSVVSNVVSVVSVVVVD

Sequence (90 aa):
MHNLLCNRAAARVACGNPMGALEDADAAAVLKPGWSSAVIRRAEALAALGRGREALEAYHRLADTDAEFRRSKQYLRKVKELERATEAAA

Radius of gyration: 12.4 Å; chains: 1; bounding box: 31×26×30 Å

Secondary structure (DSSP, 8-state):
-HHHHHHHHHHHHHTT-HHHHHHHHHHHHHHSTT-HHHHHHHHHHHHHTT-HHHHHHHHHHHHHH-HHHHH-HHHHHHHHHHHHHHHTT-